Protein AF-A0A3N5S9J6-F1 (afdb_monomer)

Secondary structure (DSSP, 8-state):
-EEEEEEEETTEEEEEEEEEETTEEEEE-TTT--EEE--TTT---GGGGG-TTTSHHHHHHHSEEEEEEEEEEE--TTSTT--EEEEEEEE-HHHHHHHTTTSS-SSPEEEEEEE-TTT--EEEEEEEEPPPBTBSS-EEEEEE--STT-----PPPPP--

Solvent-accessible surface area (backbone atoms only — not comparable to full-atom values): 9684 Å² total; per-residue (Å²): 86,78,49,78,47,77,47,80,52,97,96,43,77,48,67,35,44,37,41,42,52,98,90,44,48,34,29,29,39,84,86,79,61,48,58,40,77,49,55,83,92,79,51,84,64,73,65,51,53,68,26,77,81,78,7,56,64,26,46,65,74,71,45,61,42,79,76,40,77,50,94,55,76,43,70,50,88,93,48,72,93,43,69,18,42,34,34,42,32,35,30,65,9,58,65,50,12,63,74,49,76,59,78,36,61,60,53,71,25,46,33,40,38,31,26,34,83,84,80,64,50,66,38,35,42,36,41,34,36,70,52,55,100,88,53,94,59,62,50,73,49,79,48,77,53,77,74,82,94,67,86,80,90,80,76,84,81,82,67,87,130

Mean predicted aligned error: 5.69 Å

Sequence (161 aa):
VYTRVRVIMPGLVTEVQIISVEGTQWETNLLTGEWQASDPRYSFNPSLLFSSETGIPAILAHELTDPILLDDIEEIPEVPGKKLYALETVMQGDSAYQMTFGMIDNEPLRVKLWVDPITFDLFRVLLVDPANPGDEEDTAWQIDFWNFGSEFEIEPPILNN

Radius of gyration: 17.88 Å; Cα contacts (8 Å, |Δi|>4): 280; chains: 1; bounding box: 47×32×48 Å

Structure (mmCIF, N/CA/C/O backbone):
data_AF-A0A3N5S9J6-F1
#
_entry.id   AF-A0A3N5S9J6-F1
#
loop_
_atom_site.group_PDB
_atom_site.id
_atom_site.type_symbol
_atom_site.label_atom_id
_atom_site.label_alt_id
_atom_site.label_comp_id
_atom_site.label_asym_id
_atom_site.label_entity_id
_atom_site.label_seq_id
_atom_site.pdbx_PDB_ins_code
_atom_site.Cartn_x
_atom_site.Cartn_y
_atom_site.Cartn_z
_atom_site.occupancy
_atom_site.B_iso_or_equiv
_atom_site.auth_seq_id
_atom_site.auth_comp_id
_atom_site.auth_asym_id
_atom_site.auth_atom_id
_atom_site.pdbx_PDB_model_num
ATOM 1 N N . VAL A 1 1 ? -14.397 4.332 5.633 1.00 83.31 1 VAL A N 1
ATOM 2 C CA . VAL A 1 1 ? -13.356 3.283 5.500 1.00 83.31 1 VAL A CA 1
ATOM 3 C C . VAL A 1 1 ? -13.448 2.339 6.685 1.00 83.31 1 VAL A C 1
ATOM 5 O O . VAL A 1 1 ? -13.651 2.812 7.795 1.00 83.31 1 VAL A O 1
ATOM 8 N N . TYR A 1 2 ? -13.337 1.033 6.447 1.00 88.94 2 TYR A N 1
ATOM 9 C CA . TYR A 1 2 ? -13.189 0.015 7.487 1.00 88.94 2 TYR A CA 1
ATOM 10 C C . TYR A 1 2 ? -11.832 -0.650 7.295 1.00 88.94 2 TYR A C 1
ATOM 12 O O . TYR A 1 2 ? -11.467 -1.000 6.171 1.00 88.94 2 TY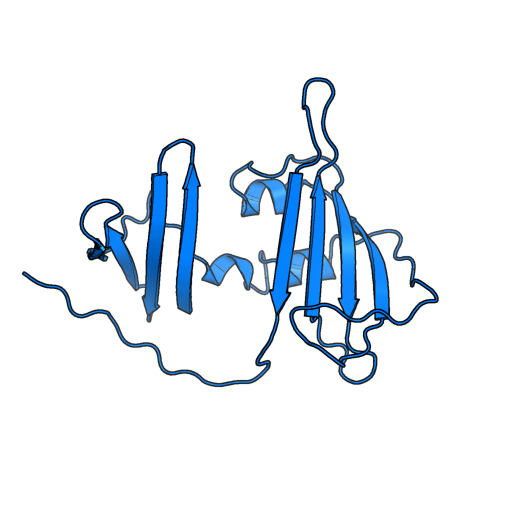R A O 1
ATOM 20 N N . THR A 1 3 ? -11.069 -0.806 8.367 1.00 89.06 3 THR A N 1
ATOM 21 C CA . THR A 1 3 ? -9.716 -1.356 8.303 1.00 89.06 3 THR A CA 1
ATOM 22 C C . THR A 1 3 ? -9.476 -2.272 9.484 1.00 89.06 3 THR A C 1
ATOM 24 O O . THR A 1 3 ? -9.890 -1.979 10.601 1.00 89.06 3 THR A O 1
ATOM 27 N N . ARG A 1 4 ? -8.790 -3.386 9.230 1.00 90.50 4 ARG A N 1
ATOM 28 C CA . ARG A 1 4 ? -8.256 -4.268 10.265 1.00 90.50 4 ARG A CA 1
ATOM 29 C C . ARG A 1 4 ? -6.746 -4.280 10.157 1.00 90.50 4 ARG A C 1
ATOM 31 O O . ARG A 1 4 ? -6.208 -4.580 9.096 1.00 90.50 4 ARG A O 1
ATOM 38 N N . VAL A 1 5 ? -6.085 -3.942 11.251 1.00 88.25 5 VAL A N 1
ATOM 39 C CA . VAL A 1 5 ? -4.633 -3.895 11.365 1.00 88.25 5 VAL A CA 1
ATOM 40 C C . VAL A 1 5 ? -4.218 -4.997 12.321 1.00 88.25 5 VAL A C 1
ATOM 42 O O . VAL A 1 5 ? -4.506 -4.938 13.515 1.00 88.25 5 VAL A O 1
ATOM 45 N N . ARG A 1 6 ? -3.534 -6.014 11.802 1.00 89.88 6 ARG A N 1
ATOM 46 C CA . ARG A 1 6 ? -2.895 -7.022 12.643 1.00 89.88 6 ARG A CA 1
ATOM 47 C C . ARG A 1 6 ? -1.532 -6.503 13.074 1.00 89.88 6 ARG A C 1
ATOM 49 O O . ARG A 1 6 ? -0.689 -6.214 12.233 1.00 89.88 6 ARG A O 1
ATOM 56 N N . VAL A 1 7 ? -1.316 -6.425 14.378 1.00 84.31 7 VAL A N 1
ATOM 57 C CA . VAL A 1 7 ? -0.072 -5.945 14.974 1.00 84.31 7 VAL A CA 1
ATOM 58 C C . VAL A 1 7 ? 0.678 -7.134 15.557 1.00 84.31 7 VAL A C 1
ATOM 60 O O . VAL A 1 7 ? 0.126 -7.902 16.349 1.00 84.31 7 VAL A O 1
ATOM 63 N N . ILE A 1 8 ? 1.933 -7.296 15.144 1.00 86.94 8 ILE A N 1
ATOM 64 C CA . ILE A 1 8 ? 2.814 -8.375 15.588 1.00 86.94 8 ILE A CA 1
ATOM 65 C C . ILE A 1 8 ? 4.066 -7.737 16.180 1.00 86.94 8 ILE A C 1
ATOM 67 O O . ILE A 1 8 ? 4.792 -7.024 15.497 1.00 86.94 8 ILE A O 1
ATOM 71 N N . MET A 1 9 ? 4.304 -7.999 17.458 1.00 82.25 9 MET A N 1
ATOM 72 C CA . MET A 1 9 ? 5.499 -7.588 18.192 1.00 82.25 9 MET A CA 1
ATOM 73 C C . MET A 1 9 ? 6.010 -8.779 19.013 1.00 82.25 9 MET A C 1
ATOM 75 O O . MET A 1 9 ? 5.257 -9.735 19.240 1.00 82.25 9 MET A O 1
ATOM 79 N N . PRO A 1 10 ? 7.258 -8.754 19.512 1.00 87.44 10 PRO A N 1
ATOM 80 C CA . PRO A 1 10 ? 7.739 -9.784 20.426 1.00 87.44 10 PRO A CA 1
ATOM 81 C C . PRO A 1 10 ? 6.782 -9.983 21.615 1.00 87.44 10 PRO A C 1
ATOM 83 O O . PRO A 1 10 ? 6.609 -9.098 22.450 1.00 87.44 10 PRO A O 1
ATOM 86 N N . GLY A 1 11 ? 6.139 -11.153 21.682 1.00 87.75 11 GLY A N 1
ATOM 87 C CA . GLY A 1 11 ? 5.199 -11.515 22.750 1.00 87.75 11 GLY A CA 1
ATOM 88 C C . GLY A 1 11 ? 3.763 -10.993 22.601 1.00 87.75 11 GLY A C 1
ATOM 89 O O . GLY A 1 11 ? 2.951 -11.267 23.483 1.00 87.75 11 GLY A O 1
ATOM 90 N N . LEU A 1 12 ? 3.417 -10.296 21.511 1.00 84.31 12 LEU A N 1
ATOM 91 C CA . LEU A 1 12 ? 2.068 -9.775 21.272 1.00 84.31 12 LEU A CA 1
ATOM 92 C C . LEU A 1 12 ? 1.638 -9.983 19.817 1.00 84.31 12 LEU A C 1
ATOM 94 O O . LEU A 1 12 ? 2.288 -9.519 18.884 1.00 84.31 12 LEU A O 1
ATOM 98 N N . VAL A 1 13 ? 0.491 -10.633 19.635 1.00 89.69 13 VAL A N 1
ATOM 99 C CA . VAL A 1 13 ? -0.240 -10.664 18.366 1.00 89.69 13 VAL A CA 1
ATOM 100 C C . VAL A 1 13 ? -1.649 -10.189 18.666 1.00 89.69 13 VAL A C 1
ATOM 102 O O . VAL A 1 13 ? -2.378 -10.862 19.391 1.00 89.69 13 VAL A O 1
ATOM 105 N N . THR A 1 14 ? -2.018 -9.028 18.141 1.00 88.75 14 THR A N 1
ATOM 106 C CA . THR A 1 14 ? -3.340 -8.430 18.361 1.00 88.75 14 THR A CA 1
ATOM 107 C C . THR A 1 14 ? -3.888 -7.841 17.063 1.00 88.75 14 THR A C 1
ATOM 109 O O . THR A 1 14 ? -3.172 -7.734 16.066 1.00 88.75 14 THR A O 1
ATOM 112 N N . GLU A 1 15 ? -5.169 -7.500 17.055 1.00 90.94 15 GLU A N 1
ATOM 113 C CA . GLU A 1 15 ? -5.846 -6.858 15.932 1.00 90.94 15 GLU A CA 1
ATOM 114 C C . GLU A 1 15 ? -6.503 -5.567 16.418 1.00 90.94 15 GLU A C 1
ATOM 116 O O . GLU A 1 15 ? -7.176 -5.555 17.447 1.00 90.94 15 GLU A O 1
ATOM 121 N N . VAL A 1 16 ? -6.314 -4.491 15.658 1.00 90.19 16 VAL A N 1
ATOM 122 C CA . VAL A 1 16 ? -7.045 -3.235 15.818 1.00 90.19 16 VAL A CA 1
ATOM 123 C C . VAL A 1 16 ? -7.986 -3.087 14.640 1.00 90.19 16 VAL A C 1
ATOM 125 O O . VAL A 1 16 ? -7.565 -3.163 13.486 1.00 90.19 16 VAL A O 1
ATOM 128 N N . GLN A 1 17 ? -9.260 -2.856 14.920 1.00 92.44 17 GLN A N 1
ATOM 129 C CA . GLN A 1 17 ? -10.237 -2.491 13.905 1.00 92.44 17 GLN A CA 1
ATOM 130 C C . GLN A 1 17 ? -10.455 -0.985 13.947 1.00 92.44 17 GLN A C 1
ATOM 132 O O . GLN A 1 17 ? -10.458 -0.391 15.021 1.00 92.44 17 GLN A O 1
ATOM 137 N N . ILE A 1 18 ? -10.633 -0.379 12.779 1.00 91.25 18 ILE A N 1
ATOM 138 C CA . ILE A 1 18 ? -10.801 1.060 12.599 1.00 91.25 18 ILE A CA 1
ATOM 139 C C . ILE A 1 18 ? -12.005 1.281 11.684 1.00 91.25 18 ILE A C 1
ATOM 141 O O . ILE A 1 18 ? -12.090 0.680 10.611 1.00 91.25 18 ILE A O 1
ATOM 145 N N . ILE A 1 19 ? -12.921 2.158 12.092 1.00 91.19 19 ILE A N 1
ATOM 146 C CA . ILE A 1 19 ? -14.051 2.635 11.285 1.00 91.19 19 ILE A CA 1
ATOM 147 C C . ILE A 1 19 ? -13.931 4.147 11.147 1.00 91.19 19 ILE A C 1
ATOM 149 O O . ILE A 1 19 ? -13.806 4.852 12.142 1.00 91.19 19 ILE A O 1
ATOM 153 N N . SER A 1 20 ? -14.022 4.652 9.919 1.00 88.06 20 SER A N 1
ATOM 154 C CA . SER A 1 20 ? -14.114 6.083 9.621 1.00 88.06 20 SER A CA 1
ATOM 155 C C . SER A 1 20 ? -15.361 6.366 8.786 1.00 88.06 20 SER A C 1
ATOM 157 O O . SER A 1 20 ? -15.455 5.880 7.653 1.00 88.06 20 SER A O 1
ATOM 159 N N . VAL A 1 21 ? -16.288 7.161 9.327 1.00 87.06 21 VAL A N 1
ATOM 160 C CA . VAL A 1 21 ? -17.553 7.573 8.691 1.00 87.06 21 VAL A CA 1
ATOM 161 C C . VAL A 1 21 ? -17.727 9.078 8.896 1.00 87.06 21 VAL A C 1
ATOM 163 O O . VAL A 1 21 ? -17.615 9.561 10.018 1.00 87.06 21 VAL A O 1
ATOM 166 N N . GLU A 1 22 ? -17.952 9.826 7.810 1.00 84.25 22 GLU A N 1
ATOM 167 C CA . GLU A 1 22 ? -18.218 11.281 7.835 1.00 84.25 22 GLU A CA 1
ATOM 168 C C . GLU A 1 22 ? -17.216 12.110 8.671 1.00 84.25 22 GLU A C 1
ATOM 170 O O . GLU A 1 22 ? -17.577 13.052 9.371 1.00 84.25 22 GLU A O 1
ATOM 175 N N . GLY A 1 23 ? -15.928 11.752 8.625 1.00 79.50 23 GLY A N 1
ATOM 176 C CA . GLY A 1 23 ? -14.870 12.450 9.370 1.00 79.50 23 GLY A CA 1
ATOM 177 C C . GLY A 1 23 ? -14.784 12.095 10.858 1.00 79.50 23 GLY A C 1
ATOM 178 O O . GLY A 1 23 ? -13.884 12.579 11.540 1.00 79.50 23 GLY A O 1
ATOM 179 N N . THR A 1 24 ? -15.660 11.219 11.354 1.00 86.75 24 THR A N 1
ATOM 180 C CA . THR A 1 24 ? -15.545 10.618 12.686 1.00 86.75 24 THR A CA 1
ATOM 181 C C . THR A 1 24 ? -14.839 9.274 12.577 1.00 86.75 24 THR A C 1
ATOM 183 O O . THR A 1 24 ? -15.087 8.509 11.641 1.00 86.75 24 THR A O 1
ATOM 186 N N . GLN A 1 25 ? -13.948 8.992 13.526 1.00 90.00 25 GLN A N 1
ATOM 187 C CA . GLN A 1 25 ? -13.195 7.748 13.572 1.00 90.00 25 GLN A CA 1
ATOM 188 C C . GLN A 1 25 ? -13.364 7.049 14.920 1.00 90.00 25 GLN A C 1
ATOM 190 O O . GLN A 1 25 ? -13.354 7.681 15.979 1.00 90.00 25 GLN A O 1
ATOM 195 N N . TRP A 1 26 ? -13.500 5.731 14.849 1.00 93.00 26 TRP A N 1
ATOM 196 C CA . TRP A 1 26 ? -13.504 4.824 15.982 1.00 93.00 26 TRP A CA 1
ATOM 197 C C . TRP A 1 26 ? -12.463 3.742 15.763 1.00 93.00 26 TRP A C 1
ATOM 199 O O . TRP A 1 26 ? -12.211 3.324 14.630 1.00 93.00 26 TRP A O 1
ATOM 209 N N . GLU A 1 27 ? -11.926 3.239 16.861 1.00 92.94 27 GLU A N 1
ATOM 210 C CA . GLU A 1 27 ? -10.982 2.133 16.874 1.00 92.94 27 GLU A CA 1
ATOM 211 C C . GLU A 1 27 ? -11.286 1.186 18.029 1.00 92.94 27 GLU A C 1
ATOM 213 O O . GLU A 1 27 ? -11.896 1.578 19.025 1.00 92.94 27 GLU A O 1
ATOM 218 N N . THR A 1 28 ? -10.871 -0.069 17.914 1.00 92.12 28 THR A N 1
ATOM 219 C CA . THR A 1 28 ? -10.913 -0.999 19.044 1.00 92.12 28 THR A CA 1
ATOM 220 C C . THR A 1 28 ? -9.717 -0.768 19.958 1.00 92.12 28 THR A C 1
ATOM 222 O O . THR A 1 28 ? -8.575 -0.726 19.496 1.00 92.12 28 THR A O 1
ATOM 225 N N . ASN A 1 29 ? -9.957 -0.691 21.262 1.00 88.50 29 ASN A N 1
ATOM 226 C CA . ASN A 1 29 ? -8.905 -0.640 22.264 1.00 88.50 29 ASN A CA 1
ATOM 227 C C . ASN A 1 29 ? -7.979 -1.864 22.136 1.00 88.50 29 ASN A C 1
ATOM 229 O O . ASN A 1 29 ? -8.446 -3.001 22.141 1.00 88.50 29 ASN A O 1
ATOM 233 N N . LEU A 1 30 ? -6.664 -1.641 22.073 1.00 84.19 30 LEU A N 1
ATOM 234 C CA . LEU A 1 30 ? -5.661 -2.702 21.899 1.00 84.19 30 LEU A CA 1
ATOM 235 C C . LEU A 1 30 ? -5.703 -3.801 22.974 1.00 84.19 30 LEU A C 1
ATOM 237 O O . LEU A 1 30 ? -5.295 -4.930 22.699 1.00 84.19 30 LEU A O 1
ATOM 241 N N . LEU A 1 31 ? -6.139 -3.467 24.195 1.00 85.50 31 LEU A N 1
ATOM 242 C CA . LEU A 1 31 ? -6.167 -4.382 25.337 1.00 85.50 31 LEU A CA 1
ATOM 243 C C . LEU A 1 31 ? -7.536 -5.037 25.531 1.00 85.50 31 LEU A C 1
ATOM 245 O O . LEU A 1 31 ? -7.591 -6.225 25.840 1.00 85.50 31 LEU A O 1
ATOM 249 N N . THR A 1 32 ? -8.630 -4.279 25.391 1.00 88.62 32 THR A N 1
ATOM 250 C CA . THR A 1 32 ? -9.988 -4.790 25.665 1.00 88.62 32 THR A CA 1
ATOM 251 C C . THR A 1 32 ? -10.730 -5.252 24.412 1.00 88.62 32 THR A C 1
ATOM 253 O O . THR A 1 32 ? -11.668 -6.038 24.520 1.00 88.62 32 THR A O 1
ATOM 256 N N . GLY A 1 33 ? -10.326 -4.788 23.226 1.00 89.44 33 GLY A N 1
ATOM 257 C CA . GLY A 1 33 ? -11.033 -5.015 21.962 1.00 89.44 33 GLY A CA 1
ATOM 258 C C . GLY A 1 33 ? -12.334 -4.217 21.819 1.00 89.44 33 GLY A C 1
ATOM 259 O O . GLY A 1 33 ? -13.018 -4.345 20.806 1.00 89.44 33 GLY A O 1
ATOM 260 N N . GLU A 1 34 ? -12.692 -3.397 22.808 1.00 92.88 34 GLU A N 1
ATOM 261 C CA . GLU A 1 34 ? -13.919 -2.601 22.791 1.00 92.88 34 GLU A CA 1
ATOM 262 C C . GLU A 1 34 ? -13.766 -1.373 21.894 1.00 92.88 34 GLU A C 1
ATOM 264 O O . GLU A 1 34 ? -12.708 -0.743 21.859 1.00 92.88 34 GLU A O 1
ATOM 269 N N . TRP A 1 35 ? -14.833 -1.021 21.176 1.00 94.31 35 TRP A N 1
ATOM 270 C CA . TRP A 1 35 ? -14.867 0.188 20.363 1.00 94.31 35 TRP A CA 1
ATOM 271 C C . TRP A 1 35 ? -14.822 1.441 21.232 1.00 94.31 35 TRP A C 1
ATOM 273 O O . TRP A 1 35 ? -15.579 1.586 22.189 1.00 94.31 35 TRP A O 1
ATOM 283 N N . GLN A 1 36 ? -13.977 2.380 20.833 1.00 92.19 36 GLN A N 1
ATOM 284 C CA . GLN A 1 36 ? -13.851 3.705 21.420 1.00 92.19 36 GLN A CA 1
ATOM 285 C C . GLN A 1 36 ? -13.731 4.745 20.302 1.00 92.19 36 GLN A C 1
ATOM 287 O O . GLN A 1 36 ? -13.392 4.420 19.164 1.00 92.19 36 GLN A O 1
ATOM 292 N N . ALA A 1 37 ? -14.014 6.010 20.614 1.00 91.44 37 ALA A N 1
ATOM 293 C CA . ALA A 1 37 ? -13.659 7.099 19.709 1.00 91.44 37 ALA A CA 1
ATOM 294 C C . ALA A 1 37 ? -12.129 7.178 19.587 1.00 91.44 37 ALA A C 1
ATOM 296 O O . ALA A 1 37 ? -11.429 7.120 20.601 1.00 91.44 37 ALA A O 1
ATOM 297 N N . SER A 1 38 ? -11.620 7.308 18.362 1.00 88.44 38 SER A N 1
ATOM 298 C CA . SER A 1 38 ? -10.183 7.459 18.125 1.00 88.44 38 SER A CA 1
ATOM 299 C C . SER A 1 38 ? -9.691 8.819 18.626 1.00 88.44 38 SER A C 1
ATOM 301 O O . SER A 1 38 ? -10.368 9.835 18.458 1.00 88.44 38 SER A O 1
ATOM 303 N N . ASP A 1 39 ? -8.496 8.852 19.221 1.00 83.75 39 ASP A N 1
ATOM 304 C CA . ASP A 1 39 ? -7.803 10.106 19.540 1.00 83.75 39 ASP A CA 1
ATOM 305 C C . ASP A 1 39 ? -7.056 10.594 18.287 1.00 83.75 39 ASP A C 1
ATOM 307 O O . ASP A 1 39 ? -6.092 9.940 17.877 1.00 83.75 39 ASP A O 1
ATOM 311 N N . PRO A 1 40 ? -7.421 11.750 17.697 1.00 75.38 40 PRO A N 1
ATOM 312 C CA . PRO A 1 40 ? -6.821 12.231 16.450 1.00 75.38 40 PRO A CA 1
ATOM 313 C C . PRO A 1 40 ? -5.298 12.411 16.499 1.00 75.38 40 PRO A C 1
ATOM 315 O O . PRO A 1 40 ? -4.656 12.503 15.458 1.00 75.38 40 PRO A O 1
ATOM 318 N N . ARG A 1 41 ? -4.704 12.503 17.696 1.00 72.06 41 ARG A N 1
ATOM 319 C CA . ARG A 1 41 ? -3.250 12.655 17.876 1.00 72.06 41 ARG A CA 1
ATOM 320 C C . ARG A 1 41 ? -2.475 11.365 17.630 1.00 72.06 41 ARG A C 1
ATOM 322 O O . ARG A 1 41 ? -1.283 11.433 17.349 1.00 72.06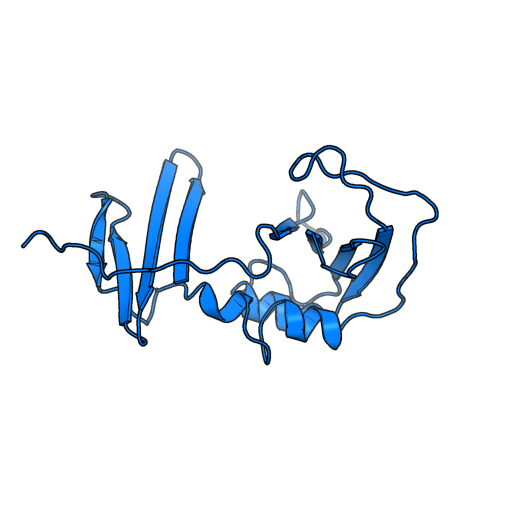 41 ARG A O 1
ATOM 329 N N . TYR A 1 42 ? -3.131 10.220 17.793 1.00 71.81 42 TYR A N 1
ATOM 330 C CA . TYR A 1 42 ? -2.508 8.896 17.727 1.00 71.81 42 TY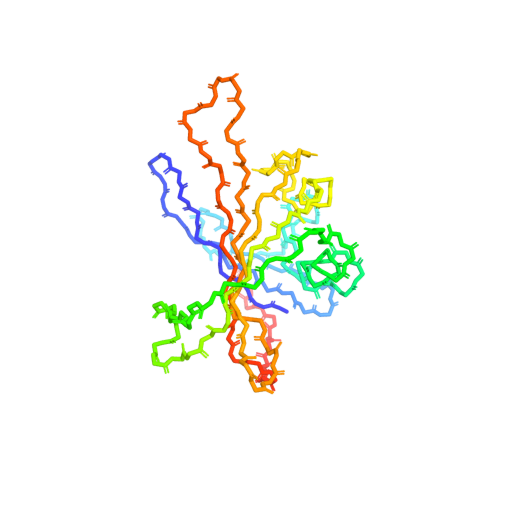R A CA 1
ATOM 331 C C . TYR A 1 42 ? -3.198 7.971 16.721 1.00 71.81 42 TYR A C 1
ATOM 333 O O . TYR A 1 42 ? -2.718 6.868 16.473 1.00 71.81 42 TYR A O 1
ATOM 341 N N . SER A 1 43 ? -4.315 8.408 16.140 1.00 73.50 43 SER A N 1
ATOM 342 C CA . SER A 1 43 ? -5.097 7.601 15.222 1.00 73.50 43 SER A CA 1
ATOM 343 C C . SER A 1 43 ? -4.446 7.510 13.847 1.00 73.50 43 SER A C 1
ATOM 345 O O . SER A 1 43 ? -4.121 8.522 13.221 1.00 73.50 43 SER A O 1
ATOM 347 N N . PHE A 1 44 ? -4.356 6.296 13.324 1.00 76.19 44 PHE A N 1
ATOM 348 C CA . PHE A 1 44 ? -4.032 6.062 11.926 1.00 76.19 44 PHE A CA 1
ATOM 349 C C . PHE A 1 44 ? -5.293 6.240 11.070 1.00 76.19 44 PHE A C 1
ATOM 351 O O . PHE A 1 44 ? -6.284 5.541 11.282 1.00 76.19 44 PHE A O 1
ATOM 358 N N . ASN A 1 45 ? -5.280 7.160 10.098 1.00 76.12 45 ASN A N 1
ATOM 359 C CA . ASN A 1 45 ? -6.373 7.308 9.132 1.00 76.12 45 ASN A CA 1
ATOM 360 C C . ASN A 1 45 ? -6.032 6.574 7.819 1.00 76.12 45 ASN A C 1
ATOM 362 O O . ASN A 1 45 ? -5.376 7.157 6.952 1.00 76.12 45 ASN A O 1
ATOM 366 N N . PRO A 1 46 ? -6.517 5.334 7.621 1.00 78.25 46 PRO A N 1
ATOM 367 C CA . PRO A 1 46 ? -6.214 4.531 6.433 1.00 78.25 46 PRO A CA 1
ATOM 368 C C . PRO A 1 46 ? -6.719 5.169 5.134 1.00 78.25 46 PRO A C 1
ATOM 370 O O . PRO A 1 46 ? -6.198 4.878 4.063 1.00 78.25 46 PRO A O 1
ATOM 373 N N . SER A 1 47 ? -7.701 6.072 5.212 1.00 79.38 47 SER A N 1
ATOM 374 C CA . SER A 1 47 ? -8.230 6.790 4.047 1.00 79.38 47 SER A CA 1
ATOM 375 C C . SER A 1 47 ? -7.161 7.645 3.358 1.00 79.38 47 SER A C 1
ATOM 377 O O . SER A 1 47 ? -7.234 7.852 2.151 1.00 79.38 47 SER A O 1
ATOM 379 N N . LEU A 1 48 ? -6.157 8.121 4.108 1.00 80.06 48 LEU A N 1
ATOM 380 C CA . LEU A 1 48 ? -5.065 8.932 3.564 1.00 80.06 48 LEU A CA 1
ATOM 381 C C . LEU A 1 48 ? -4.180 8.142 2.593 1.00 80.06 48 LEU A C 1
ATOM 383 O O . LEU A 1 48 ? -3.706 8.720 1.621 1.00 80.06 48 LEU A O 1
ATOM 387 N N . LEU A 1 49 ? -4.035 6.824 2.782 1.00 80.94 49 LEU A N 1
ATOM 388 C CA . LEU A 1 49 ? -3.281 5.964 1.860 1.00 80.94 49 LEU A CA 1
ATOM 389 C C . LEU A 1 49 ? -3.878 5.948 0.446 1.00 80.94 49 LEU A C 1
ATOM 391 O O . LEU A 1 49 ? -3.160 5.725 -0.524 1.00 80.94 49 LEU A O 1
ATOM 395 N N . PHE A 1 50 ? -5.181 6.203 0.324 1.00 81.50 50 PHE A N 1
ATOM 396 C CA . PHE A 1 50 ? -5.911 6.204 -0.945 1.00 81.50 50 PHE A CA 1
ATOM 397 C C . PHE A 1 50 ? -6.246 7.620 -1.436 1.00 81.50 50 PHE A C 1
ATOM 399 O O . PHE A 1 50 ? -6.996 7.775 -2.399 1.00 81.50 50 PHE A O 1
ATOM 406 N N . SER A 1 51 ? -5.709 8.657 -0.784 1.00 83.44 51 SER A N 1
ATOM 407 C CA . SER A 1 51 ? -5.847 10.047 -1.225 1.00 83.44 51 SER A CA 1
ATOM 408 C C . SER A 1 51 ? -5.287 10.218 -2.639 1.00 83.44 51 SER A C 1
ATOM 410 O O . SER A 1 51 ? -4.174 9.783 -2.932 1.00 83.44 51 SER A O 1
ATOM 412 N N . SER A 1 52 ? -6.036 10.896 -3.512 1.00 84.38 52 SER A N 1
ATOM 413 C CA . SER A 1 52 ? -5.578 11.224 -4.868 1.00 84.38 52 SER A CA 1
ATOM 414 C C . SER A 1 52 ? -4.509 12.315 -4.904 1.00 84.38 52 SER A C 1
ATOM 416 O O . SER A 1 52 ? -3.904 12.523 -5.947 1.00 84.38 52 SER A O 1
ATOM 418 N N . GLU A 1 53 ? -4.308 13.039 -3.800 1.00 83.94 53 GLU A N 1
ATOM 419 C CA . GLU A 1 53 ? -3.340 14.141 -3.716 1.00 83.94 53 GLU A CA 1
ATOM 420 C 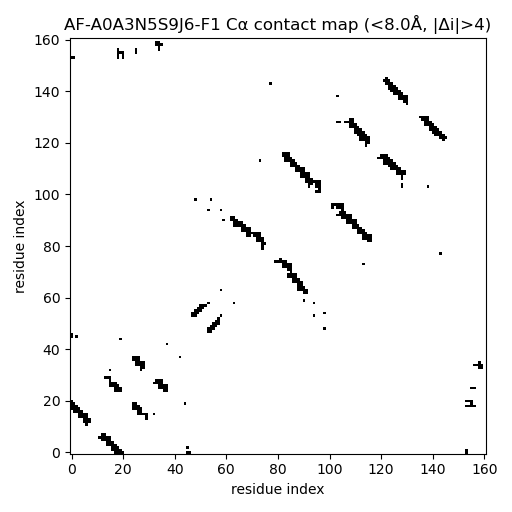C . GLU A 1 53 ? -2.038 13.722 -3.030 1.00 83.94 53 GLU A C 1
ATOM 422 O O . GLU A 1 53 ? -0.967 14.184 -3.407 1.00 83.94 53 GLU A O 1
ATOM 427 N N . THR A 1 54 ? -2.129 12.859 -2.016 1.00 81.31 54 THR A N 1
ATOM 428 C CA . THR A 1 54 ? -1.009 12.546 -1.109 1.00 81.31 54 THR A CA 1
ATOM 429 C C . THR A 1 54 ? -0.874 11.061 -0.779 1.00 81.31 54 THR A C 1
ATOM 431 O O . THR A 1 54 ? 0.023 10.681 -0.032 1.00 81.31 54 THR A O 1
ATOM 434 N N . GLY A 1 55 ? -1.777 10.219 -1.285 1.00 83.69 55 GLY A N 1
ATOM 435 C CA . GLY A 1 55 ? -1.759 8.780 -1.045 1.00 83.69 55 GLY A CA 1
ATOM 436 C C . GLY A 1 55 ? -0.901 8.025 -2.057 1.00 83.69 55 GLY A C 1
ATOM 437 O O . GLY A 1 55 ? -0.308 8.607 -2.967 1.00 83.69 55 GLY A O 1
ATOM 438 N N . ILE A 1 56 ? -0.915 6.697 -1.946 1.00 82.62 56 ILE A N 1
ATOM 439 C CA . ILE A 1 56 ? -0.199 5.772 -2.834 1.00 82.62 56 ILE A CA 1
ATOM 440 C C . ILE A 1 56 ? -0.477 6.071 -4.320 1.00 82.62 56 ILE A C 1
ATOM 442 O O . ILE A 1 56 ? 0.487 6.144 -5.078 1.00 82.62 56 ILE A O 1
ATOM 446 N N . PRO A 1 57 ? -1.729 6.309 -4.777 1.00 82.25 57 PRO A N 1
ATOM 447 C CA . PRO A 1 57 ? -1.973 6.604 -6.189 1.00 82.25 57 PRO A CA 1
ATOM 448 C C . PRO A 1 57 ? -1.258 7.868 -6.683 1.00 82.25 57 PRO A C 1
ATOM 450 O O . PRO A 1 57 ? -0.741 7.874 -7.796 1.00 82.25 57 PRO A O 1
ATOM 453 N N . ALA A 1 58 ? -1.215 8.923 -5.863 1.00 84.81 58 ALA A N 1
ATOM 454 C CA . ALA A 1 58 ? -0.574 10.188 -6.219 1.00 84.81 58 ALA A CA 1
ATOM 455 C C . ALA A 1 58 ? 0.944 10.015 -6.342 1.00 84.81 58 ALA A C 1
ATOM 457 O O . ALA A 1 58 ? 1.547 10.434 -7.328 1.00 84.81 58 ALA A O 1
ATOM 458 N N . ILE A 1 59 ? 1.532 9.321 -5.367 1.00 83.69 59 ILE A N 1
ATOM 459 C CA . ILE A 1 59 ? 2.958 9.004 -5.326 1.00 83.69 59 ILE A CA 1
ATOM 460 C C . ILE A 1 59 ? 3.348 8.186 -6.568 1.00 83.69 59 ILE A C 1
ATOM 462 O O . ILE A 1 59 ? 4.242 8.571 -7.321 1.00 83.69 59 ILE A O 1
ATOM 466 N N . LEU A 1 60 ? 2.619 7.102 -6.855 1.00 82.12 60 LEU A N 1
ATOM 467 C CA . LEU A 1 60 ? 2.886 6.258 -8.023 1.00 82.12 60 LEU A CA 1
ATOM 468 C C . LEU A 1 60 ? 2.676 6.991 -9.359 1.00 82.12 60 LEU A C 1
ATOM 470 O O . LEU A 1 60 ? 3.302 6.651 -10.355 1.00 82.12 60 LEU A O 1
ATOM 474 N N . ALA A 1 61 ? 1.800 7.992 -9.425 1.00 82.56 61 ALA A N 1
ATOM 475 C CA . ALA A 1 61 ? 1.567 8.735 -10.662 1.00 82.56 61 ALA A CA 1
ATOM 476 C C . ALA A 1 61 ? 2.646 9.793 -10.952 1.00 82.56 61 ALA A C 1
ATOM 478 O O . ALA A 1 61 ? 2.812 10.194 -12.108 1.00 82.56 61 ALA A O 1
ATOM 479 N N . HIS A 1 62 ? 3.343 10.282 -9.924 1.00 85.25 62 HIS A N 1
ATOM 480 C CA . HIS A 1 62 ? 4.165 11.490 -10.031 1.00 85.25 62 HIS A CA 1
ATOM 481 C C . HIS A 1 62 ? 5.640 11.296 -9.684 1.00 85.25 62 HIS A C 1
ATOM 483 O O . HIS A 1 62 ? 6.460 12.100 -10.124 1.00 85.25 62 HIS A O 1
ATOM 489 N N . GLU A 1 63 ? 5.987 10.251 -8.935 1.00 88.62 63 GLU A N 1
ATOM 490 C CA . GLU A 1 63 ? 7.334 10.089 -8.371 1.00 88.62 63 GLU A CA 1
ATOM 491 C C . GLU A 1 63 ? 8.109 8.899 -8.943 1.00 88.62 63 GLU A C 1
ATOM 493 O O . GLU A 1 63 ? 9.274 8.705 -8.599 1.00 88.62 63 GLU A O 1
ATOM 498 N N . LEU A 1 64 ? 7.486 8.114 -9.827 1.00 91.19 64 LEU A N 1
ATOM 499 C CA . LEU A 1 64 ? 8.133 6.968 -10.456 1.00 91.19 64 LEU A CA 1
ATOM 500 C C . LEU A 1 64 ? 9.103 7.400 -11.558 1.00 91.19 64 LEU A C 1
ATOM 502 O O . LEU A 1 64 ? 8.753 8.173 -12.454 1.00 91.19 64 LEU A O 1
ATOM 506 N N . THR A 1 65 ? 10.311 6.845 -11.524 1.00 93.44 65 THR A N 1
ATOM 507 C CA . THR A 1 65 ? 11.368 7.086 -12.510 1.00 93.44 65 THR A CA 1
ATOM 508 C C . THR A 1 65 ? 11.941 5.781 -13.049 1.00 93.44 65 THR A C 1
ATOM 510 O O . THR A 1 65 ? 12.007 4.778 -12.340 1.00 93.44 65 THR A O 1
ATOM 513 N N . ASP A 1 66 ? 12.409 5.829 -14.298 1.00 93.44 66 ASP A N 1
ATOM 514 C CA . ASP A 1 66 ? 13.075 4.721 -14.994 1.00 93.44 66 ASP A CA 1
ATOM 515 C C . ASP A 1 66 ? 12.266 3.405 -15.033 1.00 93.44 66 ASP A C 1
ATOM 517 O O . ASP A 1 66 ? 12.786 2.355 -14.654 1.00 93.44 66 ASP A O 1
ATOM 521 N N . PRO A 1 67 ? 10.996 3.420 -15.494 1.00 94.12 67 PRO A N 1
ATOM 522 C CA . PRO A 1 67 ? 10.184 2.212 -15.529 1.00 94.12 67 PRO A CA 1
ATOM 523 C C . PRO A 1 67 ? 10.727 1.198 -16.544 1.00 94.12 67 P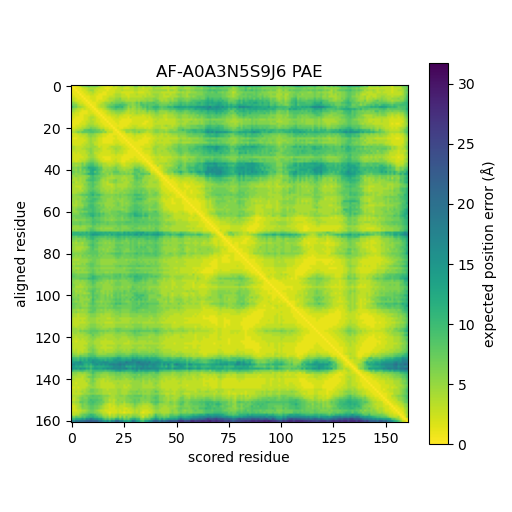RO A C 1
ATOM 525 O O . PRO A 1 67 ? 10.948 1.511 -17.718 1.00 94.12 67 PRO A O 1
ATOM 528 N N . ILE A 1 68 ? 10.867 -0.044 -16.096 1.00 96.81 68 ILE A N 1
ATOM 529 C CA . ILE A 1 68 ? 11.266 -1.211 -16.877 1.00 96.81 68 ILE A CA 1
ATOM 530 C C . ILE A 1 68 ? 10.096 -2.190 -16.861 1.00 96.81 68 ILE A C 1
ATOM 532 O O . ILE A 1 68 ? 9.744 -2.743 -15.820 1.00 96.81 68 ILE A O 1
ATOM 536 N N . LEU A 1 69 ? 9.485 -2.414 -18.023 1.00 96.50 69 LEU A N 1
ATOM 537 C CA . LEU A 1 69 ? 8.529 -3.504 -18.196 1.00 96.50 69 LEU A CA 1
ATOM 538 C C . LEU A 1 69 ? 9.303 -4.825 -18.244 1.00 96.50 69 LEU A C 1
ATOM 540 O O . LEU A 1 69 ? 10.224 -4.962 -19.049 1.00 96.50 69 LEU A O 1
ATOM 544 N N . LEU A 1 70 ? 8.929 -5.778 -17.396 1.00 96.31 70 LEU A N 1
ATOM 545 C CA . LEU A 1 70 ? 9.487 -7.123 -17.431 1.00 96.31 70 LEU A CA 1
ATOM 546 C C . LEU A 1 70 ? 8.819 -7.929 -18.555 1.00 96.31 70 LEU A C 1
ATOM 548 O O . LEU A 1 70 ? 7.624 -7.782 -18.811 1.00 96.31 70 LEU A O 1
ATOM 552 N N . ASP A 1 71 ? 9.593 -8.784 -19.225 1.00 88.69 71 ASP A N 1
ATOM 553 C CA . ASP A 1 71 ? 9.112 -9.576 -20.369 1.00 88.69 71 ASP A CA 1
ATOM 554 C C . ASP A 1 71 ? 8.137 -10.696 -19.959 1.00 88.69 71 ASP A C 1
ATOM 556 O O . ASP A 1 71 ? 7.371 -11.204 -20.784 1.00 88.69 71 ASP A O 1
ATOM 560 N N . ASP A 1 72 ? 8.158 -11.080 -18.682 1.00 89.62 72 ASP A N 1
ATOM 561 C CA . ASP A 1 72 ? 7.347 -12.163 -18.150 1.00 89.62 72 ASP A CA 1
ATOM 562 C C . ASP A 1 72 ? 5.964 -11.679 -17.698 1.00 89.62 72 ASP A C 1
ATOM 564 O O . ASP A 1 72 ? 5.793 -10.647 -17.047 1.00 89.62 72 ASP A O 1
ATOM 568 N N . ILE A 1 73 ? 4.957 -12.495 -18.007 1.00 91.75 73 ILE A N 1
ATOM 569 C CA . ILE A 1 73 ? 3.651 -12.409 -17.360 1.00 91.75 73 ILE A CA 1
ATOM 570 C C . ILE A 1 73 ? 3.751 -13.105 -16.008 1.00 91.75 73 ILE A C 1
ATOM 572 O O . ILE A 1 73 ? 4.049 -14.300 -15.946 1.00 91.75 73 ILE A O 1
ATOM 576 N N . GLU A 1 74 ? 3.430 -12.380 -14.945 1.00 95.81 74 GLU A N 1
ATOM 577 C CA . GLU A 1 74 ? 3.460 -12.900 -13.584 1.00 95.81 74 GLU A CA 1
ATOM 578 C C . GLU A 1 74 ? 2.045 -13.157 -13.052 1.00 95.81 74 GLU A C 1
ATOM 580 O O . GLU A 1 74 ? 1.073 -12.512 -13.449 1.00 95.81 74 GLU A O 1
ATOM 585 N N . GLU A 1 75 ? 1.931 -14.111 -12.130 1.00 94.56 75 GLU A N 1
ATOM 586 C CA . GLU A 1 75 ? 0.734 -14.319 -11.314 1.00 94.56 75 GLU A CA 1
ATOM 587 C C . GLU A 1 75 ? 1.103 -14.082 -9.847 1.00 94.56 75 GLU A C 1
ATOM 589 O O . GLU A 1 75 ? 2.179 -14.491 -9.404 1.00 94.56 75 GLU A O 1
ATOM 594 N N . ILE A 1 76 ? 0.207 -13.448 -9.086 1.00 94.94 76 ILE A N 1
ATOM 595 C CA . ILE A 1 76 ? 0.377 -13.261 -7.640 1.00 94.94 76 ILE A CA 1
ATOM 596 C C . ILE A 1 76 ? -0.551 -14.211 -6.862 1.00 94.94 76 ILE A C 1
ATOM 598 O O . ILE A 1 76 ? -1.692 -14.421 -7.287 1.00 94.94 76 ILE A O 1
ATOM 602 N N . PRO A 1 77 ? -0.106 -14.787 -5.726 1.00 93.69 77 PRO A N 1
ATOM 603 C CA . PRO A 1 77 ? -0.900 -15.749 -4.949 1.00 93.69 77 PRO A CA 1
ATOM 604 C C . PRO A 1 77 ? -2.283 -15.245 -4.513 1.00 93.69 77 PRO A C 1
ATOM 606 O O . PRO A 1 77 ? -3.227 -16.025 -4.407 1.00 93.69 77 PRO A O 1
ATOM 609 N N . GLU A 1 78 ? -2.399 -13.945 -4.266 1.00 92.50 78 GLU A N 1
ATOM 610 C CA . GLU A 1 78 ? -3.580 -13.265 -3.741 1.00 92.50 78 GLU A CA 1
ATOM 611 C C . GLU A 1 78 ? -4.697 -13.159 -4.784 1.00 92.50 78 GLU A C 1
ATOM 613 O O . GLU A 1 78 ? -5.867 -13.037 -4.420 1.00 92.50 78 GLU A O 1
ATOM 618 N N . VAL A 1 79 ? -4.360 -13.263 -6.077 1.00 90.25 79 VAL A N 1
ATOM 619 C CA . VAL A 1 79 ? -5.323 -13.263 -7.186 1.00 90.25 79 VAL A CA 1
ATOM 620 C C . VAL A 1 79 ? -4.988 -14.399 -8.163 1.00 90.25 79 VAL A C 1
ATOM 622 O O . VAL A 1 79 ? -4.483 -14.163 -9.264 1.00 90.25 79 VAL A O 1
ATOM 625 N N . PRO A 1 80 ? -5.247 -15.660 -7.771 1.00 91.81 80 PRO A N 1
ATOM 626 C CA . PRO A 1 80 ? -4.785 -16.830 -8.509 1.00 91.81 80 PRO A CA 1
ATOM 627 C C . PRO A 1 80 ? -5.394 -16.908 -9.913 1.00 91.81 80 PRO A C 1
ATOM 629 O O . PRO A 1 80 ? -6.588 -16.664 -10.106 1.00 91.81 80 PRO A O 1
ATOM 632 N N . GLY A 1 81 ? -4.576 -17.287 -10.900 1.00 92.75 81 GLY A N 1
ATOM 633 C CA . GLY A 1 81 ? -4.979 -17.393 -12.304 1.00 92.75 81 GLY A CA 1
ATOM 634 C C . GLY A 1 81 ? -5.060 -16.052 -13.037 1.00 92.75 81 GLY A C 1
ATOM 635 O O . GLY A 1 81 ? -5.425 -16.025 -14.217 1.00 92.75 81 GLY A O 1
ATOM 636 N N . LYS A 1 82 ? -4.735 -14.940 -12.364 1.00 94.19 82 LYS A N 1
ATOM 637 C CA . LYS A 1 82 ? -4.678 -13.623 -12.985 1.00 94.19 82 LYS A CA 1
ATOM 638 C C . LYS A 1 82 ? -3.276 -13.330 -13.507 1.00 94.19 82 LYS A C 1
ATOM 640 O O . LYS A 1 82 ? -2.316 -13.273 -12.750 1.00 94.19 82 LYS A O 1
ATOM 645 N N . LYS A 1 83 ? -3.204 -13.111 -14.817 1.00 96.31 83 LYS A N 1
ATOM 646 C CA . LYS A 1 83 ? -1.989 -12.792 -15.566 1.00 96.31 83 LYS A CA 1
ATOM 647 C C . LYS A 1 83 ? -1.749 -11.289 -15.574 1.00 96.31 83 LYS A C 1
ATOM 649 O O . LYS A 1 83 ? -2.583 -10.554 -16.101 1.00 96.31 83 LYS A O 1
ATOM 654 N N . LEU A 1 84 ? -0.631 -10.855 -15.009 1.00 97.75 84 LEU A N 1
ATOM 655 C CA . LEU A 1 84 ? -0.302 -9.451 -14.787 1.00 97.75 84 LEU A CA 1
ATOM 656 C C . LEU A 1 84 ? 1.006 -9.097 -15.500 1.00 97.75 84 LEU A C 1
ATOM 658 O O . LEU A 1 84 ? 1.936 -9.903 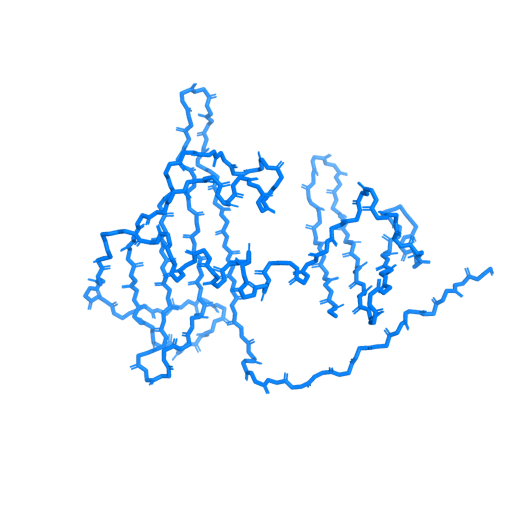-15.544 1.00 97.75 84 LEU A O 1
ATOM 662 N N . TYR A 1 85 ? 1.082 -7.882 -16.040 1.00 97.31 85 TYR A N 1
ATOM 663 C CA . TYR A 1 85 ? 2.365 -7.279 -16.386 1.00 97.31 85 TYR A CA 1
ATOM 664 C C . TYR A 1 85 ? 3.093 -6.894 -15.109 1.00 97.31 85 TYR A C 1
ATOM 666 O O . TYR A 1 85 ? 2.486 -6.307 -14.212 1.00 97.31 85 TYR A O 1
ATOM 674 N N . ALA A 1 86 ? 4.387 -7.191 -15.051 1.00 97.00 86 ALA A N 1
ATOM 675 C CA . ALA A 1 86 ? 5.253 -6.752 -13.974 1.00 97.00 86 ALA A CA 1
ATOM 676 C C . ALA A 1 86 ? 6.147 -5.604 -14.455 1.00 97.00 86 ALA A C 1
ATOM 678 O O . ALA A 1 86 ? 6.715 -5.662 -15.545 1.00 97.00 86 ALA A O 1
ATOM 679 N N . LEU A 1 87 ? 6.261 -4.554 -13.647 1.00 95.75 87 LEU A N 1
ATOM 680 C CA . LEU A 1 87 ? 7.131 -3.414 -13.916 1.00 95.75 87 LEU A CA 1
ATOM 681 C C . LEU A 1 87 ? 8.045 -3.177 -12.724 1.00 95.75 87 LEU A C 1
ATOM 683 O O . LEU A 1 87 ? 7.577 -3.183 -11.588 1.00 95.75 87 LEU A O 1
ATOM 687 N N . GLU A 1 88 ? 9.318 -2.920 -12.987 1.00 96.69 88 GLU A N 1
ATOM 688 C CA . GLU A 1 88 ? 10.268 -2.409 -12.001 1.00 96.69 88 GLU A CA 1
ATOM 689 C C . GLU A 1 88 ? 10.501 -0.921 -12.242 1.00 96.69 88 GLU A C 1
ATOM 691 O O . GLU A 1 88 ? 10.540 -0.460 -13.379 1.00 96.69 88 GLU A O 1
ATOM 696 N N . THR A 1 89 ? 10.615 -0.148 -11.172 1.00 95.31 89 THR A N 1
ATOM 697 C CA . THR A 1 89 ? 10.798 1.304 -11.229 1.00 95.31 89 THR A CA 1
ATOM 698 C C . THR A 1 89 ? 11.450 1.781 -9.933 1.00 95.31 89 THR A C 1
ATOM 700 O O . THR A 1 89 ? 11.552 1.035 -8.956 1.00 95.31 89 THR A O 1
ATOM 703 N N . VAL A 1 90 ? 11.901 3.030 -9.915 1.00 94.50 90 VAL A N 1
ATOM 704 C CA . VAL A 1 90 ? 12.428 3.691 -8.713 1.00 94.50 90 VAL A CA 1
ATOM 705 C C . VAL A 1 90 ? 11.477 4.804 -8.287 1.00 94.50 90 VAL A C 1
ATOM 707 O O . VAL A 1 90 ? 10.758 5.352 -9.121 1.00 94.50 90 VAL A O 1
ATOM 710 N N . MET A 1 91 ? 11.455 5.118 -6.995 1.00 91.50 91 MET A N 1
ATOM 711 C CA . MET A 1 91 ? 10.660 6.195 -6.405 1.00 91.50 91 MET A CA 1
ATOM 712 C C . MET A 1 91 ? 11.504 6.960 -5.383 1.00 91.50 91 MET A C 1
ATOM 714 O O . MET A 1 91 ? 12.344 6.359 -4.718 1.00 91.50 91 MET A O 1
ATOM 718 N N . GLN A 1 92 ? 11.303 8.272 -5.243 1.00 89.50 92 GLN A N 1
ATOM 719 C CA . GLN A 1 92 ? 11.941 9.030 -4.160 1.00 89.50 92 GLN A CA 1
ATOM 720 C C . GLN A 1 92 ? 11.299 8.679 -2.807 1.00 89.50 92 GLN A C 1
ATOM 722 O O . GLN A 1 92 ? 10.101 8.414 -2.732 1.00 89.50 92 GLN A O 1
ATOM 727 N N . GLY A 1 93 ? 12.089 8.661 -1.732 1.00 87.19 93 GLY A N 1
ATOM 728 C CA . GLY A 1 93 ? 11.618 8.201 -0.422 1.00 87.19 93 GLY A CA 1
ATOM 729 C C . GLY A 1 93 ? 10.817 9.226 0.380 1.00 87.19 93 GLY A C 1
ATOM 730 O O . GLY A 1 93 ? 10.081 8.833 1.277 1.00 87.19 93 GLY A O 1
ATOM 731 N N . ASP A 1 94 ? 10.907 10.530 0.085 1.00 89.69 94 ASP A N 1
ATOM 732 C CA . ASP A 1 94 ? 10.331 11.588 0.938 1.00 89.69 94 ASP A CA 1
ATOM 733 C C . ASP A 1 94 ? 8.825 11.411 1.208 1.00 89.69 94 ASP A C 1
ATOM 735 O O . ASP A 1 94 ? 8.371 11.531 2.352 1.00 89.69 94 ASP A O 1
ATOM 739 N N . SER A 1 95 ? 8.041 11.095 0.174 1.00 85.31 95 SER A N 1
ATOM 740 C CA . SER A 1 95 ? 6.598 10.874 0.312 1.00 85.31 95 SER A CA 1
ATOM 741 C C . SER A 1 95 ? 6.283 9.577 1.060 1.00 85.31 95 SER A C 1
ATOM 743 O O . SER A 1 95 ? 5.377 9.549 1.896 1.00 85.31 95 SER A O 1
ATOM 745 N N . ALA A 1 96 ? 7.058 8.513 0.826 1.00 84.31 96 ALA A N 1
ATOM 746 C CA . ALA A 1 96 ? 6.920 7.251 1.549 1.00 84.31 96 ALA A CA 1
ATOM 747 C C . ALA A 1 96 ? 7.279 7.402 3.035 1.00 84.31 96 ALA A C 1
ATOM 749 O O . ALA A 1 96 ? 6.536 6.926 3.895 1.00 84.31 96 ALA A O 1
ATOM 750 N N . TYR A 1 97 ? 8.345 8.137 3.351 1.00 87.19 97 TYR A N 1
ATOM 751 C CA . TYR A 1 97 ? 8.752 8.467 4.714 1.00 87.19 97 TYR A CA 1
ATOM 752 C C . TYR A 1 97 ? 7.634 9.187 5.472 1.00 87.19 97 TYR A C 1
ATOM 754 O O . TYR A 1 97 ? 7.245 8.780 6.568 1.00 87.19 97 TYR A O 1
ATOM 762 N N . GLN A 1 98 ? 7.044 10.225 4.870 1.00 83.88 98 GLN A N 1
ATOM 763 C CA . GLN A 1 98 ? 5.939 10.959 5.492 1.00 83.88 98 GLN A CA 1
ATOM 764 C C . GLN A 1 98 ? 4.692 10.086 5.667 1.00 83.88 98 GLN A C 1
ATOM 766 O O . GLN A 1 98 ? 4.097 10.075 6.746 1.00 83.88 98 GLN A O 1
ATOM 771 N N . MET A 1 99 ? 4.308 9.334 4.631 1.00 80.25 99 MET A N 1
ATOM 772 C CA . MET A 1 99 ? 3.126 8.468 4.645 1.00 80.25 99 MET A CA 1
ATOM 773 C C . MET A 1 99 ? 3.231 7.349 5.690 1.00 80.25 99 MET A C 1
ATOM 775 O O . MET A 1 99 ? 2.233 6.980 6.310 1.00 80.25 99 MET A O 1
ATOM 779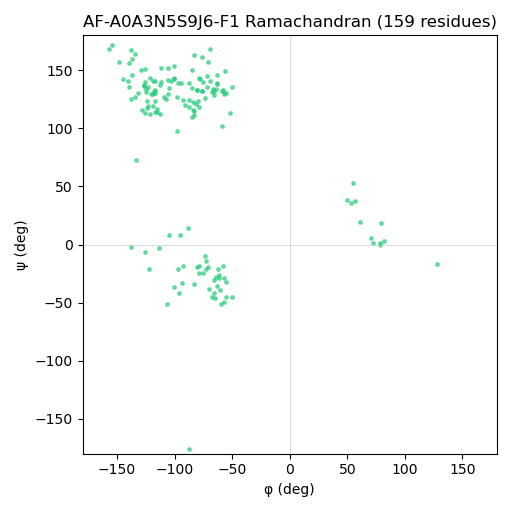 N N . THR A 1 100 ? 4.433 6.813 5.893 1.00 79.19 100 THR A N 1
ATOM 780 C CA . THR A 1 100 ? 4.690 5.704 6.819 1.00 79.19 100 THR A CA 1
ATOM 781 C C . THR A 1 100 ? 5.148 6.161 8.201 1.00 79.19 100 THR A C 1
ATOM 783 O O . THR A 1 100 ? 5.512 5.323 9.022 1.00 79.19 100 THR A O 1
ATOM 786 N N . PHE A 1 101 ? 5.117 7.466 8.493 1.00 81.12 101 PHE A N 1
ATOM 787 C CA . PHE A 1 101 ? 5.621 8.029 9.752 1.00 81.12 101 PHE A CA 1
ATOM 788 C C . PHE A 1 101 ? 7.075 7.613 10.062 1.00 81.12 101 PHE A C 1
ATOM 790 O O . PHE A 1 101 ? 7.431 7.409 11.222 1.00 81.12 101 PHE A O 1
ATOM 797 N N . GLY A 1 102 ? 7.904 7.490 9.022 1.00 84.00 102 GLY A N 1
ATOM 798 C CA . GLY A 1 102 ? 9.318 7.127 9.113 1.00 84.00 102 GLY A CA 1
ATOM 799 C C . GLY A 1 102 ? 9.600 5.636 9.299 1.00 84.00 102 GLY A C 1
ATOM 800 O O . GLY A 1 102 ? 10.683 5.290 9.753 1.00 84.00 102 GLY A O 1
ATOM 801 N N . MET A 1 103 ? 8.643 4.748 9.003 1.00 82.56 103 MET A N 1
ATOM 802 C CA . MET A 1 103 ? 8.911 3.299 8.939 1.00 82.56 103 MET A CA 1
ATOM 803 C C . MET A 1 103 ? 9.596 2.874 7.633 1.00 82.56 103 MET A C 1
ATOM 805 O O . MET A 1 103 ? 10.124 1.770 7.559 1.00 82.56 103 MET A O 1
ATOM 809 N N . ILE A 1 104 ? 9.520 3.717 6.607 1.00 87.00 104 ILE A N 1
ATOM 810 C CA . ILE A 1 104 ? 10.358 3.682 5.412 1.00 87.00 104 ILE A CA 1
ATOM 811 C C . ILE A 1 104 ? 11.229 4.935 5.466 1.00 87.00 104 ILE A C 1
ATOM 813 O O . ILE A 1 104 ? 10.708 6.006 5.797 1.00 87.00 104 ILE A O 1
ATOM 817 N N . ASP A 1 105 ? 12.513 4.816 5.149 1.00 87.25 105 ASP A N 1
ATOM 818 C CA . ASP A 1 105 ? 13.446 5.935 5.102 1.00 87.25 105 ASP A CA 1
ATOM 819 C C . ASP A 1 105 ? 13.148 6.881 3.925 1.00 87.25 105 ASP A C 1
ATOM 821 O O . ASP A 1 105 ? 12.338 6.610 3.037 1.00 87.25 105 ASP A O 1
ATOM 825 N N . ASN A 1 106 ? 13.780 8.057 3.916 1.00 90.25 106 ASN A N 1
ATOM 826 C CA . ASN A 1 106 ? 13.588 9.040 2.846 1.00 90.25 106 ASN A CA 1
ATOM 827 C C . ASN A 1 106 ? 14.554 8.855 1.658 1.00 90.25 106 ASN A C 1
ATOM 829 O O . ASN A 1 106 ? 14.676 9.744 0.814 1.00 90.25 106 ASN A O 1
ATOM 833 N N . GLU A 1 107 ? 15.229 7.708 1.578 1.00 91.12 107 GLU A N 1
ATOM 834 C CA . GLU A 1 107 ? 16.105 7.340 0.466 1.00 91.12 107 GLU A CA 1
ATOM 835 C C . GLU A 1 107 ? 15.323 6.740 -0.720 1.00 91.12 107 GLU A C 1
ATOM 837 O O . GLU A 1 107 ? 14.159 6.361 -0.580 1.00 91.12 107 GLU A O 1
ATOM 842 N N . PRO A 1 108 ? 15.910 6.677 -1.932 1.00 91.88 108 PRO A N 1
ATOM 843 C CA . PRO A 1 108 ? 15.236 6.086 -3.081 1.00 91.88 108 PRO A CA 1
ATOM 844 C C . PRO A 1 108 ? 14.834 4.623 -2.861 1.00 91.88 108 PRO A C 1
ATOM 846 O O . PRO A 1 108 ? 15.647 3.775 -2.497 1.00 91.88 108 PRO A O 1
ATOM 849 N N . LEU A 1 109 ? 13.583 4.317 -3.195 1.00 92.81 109 LEU A N 1
ATOM 850 C CA . LEU A 1 109 ? 12.969 3.008 -3.017 1.00 92.81 109 LEU A CA 1
ATOM 851 C C . LEU A 1 109 ? 12.948 2.242 -4.334 1.00 92.81 109 LEU A C 1
ATOM 853 O O . LEU A 1 109 ? 12.679 2.807 -5.401 1.00 92.81 109 LEU A O 1
ATOM 857 N N . ARG A 1 110 ? 13.160 0.926 -4.257 1.00 94.88 110 ARG A N 1
ATOM 858 C CA . ARG A 1 110 ? 12.849 0.025 -5.373 1.00 94.88 110 ARG A CA 1
ATOM 859 C C . ARG A 1 110 ? 11.361 -0.275 -5.347 1.00 94.88 110 ARG A C 1
ATOM 861 O O . ARG A 1 110 ? 10.819 -0.630 -4.304 1.00 94.88 110 ARG A O 1
ATOM 868 N N . VAL A 1 111 ? 10.707 -0.171 -6.494 1.00 94.44 111 VAL A N 1
ATOM 869 C CA . VAL A 1 111 ? 9.272 -0.412 -6.614 1.00 94.44 111 VAL A CA 1
ATOM 870 C C . VAL A 1 111 ? 9.025 -1.466 -7.680 1.00 94.44 111 VAL A C 1
ATOM 872 O O . VAL A 1 111 ? 9.537 -1.366 -8.794 1.00 94.44 111 VAL A O 1
ATOM 875 N N . LYS A 1 112 ? 8.207 -2.465 -7.347 1.00 96.12 112 LYS A N 1
ATOM 876 C CA . LYS A 1 112 ? 7.663 -3.418 -8.314 1.00 96.12 112 LYS A CA 1
ATOM 877 C C . LYS A 1 112 ? 6.143 -3.316 -8.349 1.00 96.12 112 LYS A C 1
ATOM 879 O O . LYS A 1 112 ? 5.492 -3.280 -7.305 1.00 96.12 112 LYS A O 1
ATOM 884 N N . LEU A 1 113 ? 5.585 -3.243 -9.551 1.00 95.75 113 LEU A N 1
ATOM 885 C CA . LEU A 1 113 ? 4.155 -3.093 -9.802 1.00 95.75 113 LEU A CA 1
ATOM 886 C C . LEU A 1 113 ? 3.639 -4.298 -10.581 1.00 95.75 113 LEU A C 1
ATOM 888 O O . LEU A 1 113 ? 4.301 -4.749 -11.513 1.00 95.75 113 LEU A O 1
ATOM 892 N N . TRP A 1 114 ? 2.438 -4.767 -10.245 1.00 97.38 114 TRP A N 1
ATOM 893 C CA . TRP A 1 114 ? 1.724 -5.783 -11.018 1.00 97.38 114 TRP A CA 1
ATOM 894 C C . TRP A 1 114 ? 0.405 -5.213 -11.521 1.00 97.38 114 TRP A C 1
ATOM 896 O O . TRP A 1 114 ? -0.451 -4.828 -10.724 1.00 97.38 114 TRP A O 1
ATOM 906 N N . VAL A 1 115 ? 0.243 -5.162 -12.840 1.00 95.81 115 VAL A N 1
ATOM 907 C CA . VAL A 1 115 ? -0.832 -4.426 -13.513 1.00 95.81 115 VAL A CA 1
ATOM 908 C C . VAL A 1 115 ? -1.593 -5.346 -14.465 1.00 95.81 115 VAL A C 1
ATOM 910 O O . VAL A 1 115 ? -0.996 -6.142 -15.190 1.00 95.81 115 VAL A O 1
ATOM 913 N N . ASP A 1 116 ? -2.921 -5.246 -14.475 1.00 96.19 116 ASP A N 1
ATOM 914 C CA . ASP A 1 116 ? -3.754 -5.969 -15.435 1.00 96.19 116 ASP A CA 1
ATOM 915 C C . ASP A 1 116 ? -3.493 -5.469 -16.871 1.00 96.19 116 ASP A C 1
ATOM 917 O O . ASP A 1 116 ? -3.575 -4.265 -17.123 1.00 96.19 116 ASP A O 1
ATOM 921 N N . PRO A 1 117 ? -3.209 -6.359 -17.840 1.00 94.50 117 PRO A N 1
ATOM 922 C CA . PRO A 1 117 ? -2.841 -5.955 -19.196 1.00 94.50 117 PRO A CA 1
ATOM 923 C C . PRO A 1 117 ? -4.017 -5.426 -20.037 1.00 94.50 117 PRO A C 1
ATOM 925 O O . PRO A 1 117 ? -3.799 -4.939 -21.146 1.00 94.50 117 PRO A O 1
ATOM 928 N N . ILE A 1 118 ? -5.257 -5.565 -19.558 1.00 93.69 118 ILE A N 1
ATOM 929 C CA . ILE A 1 118 ? -6.491 -5.178 -20.251 1.00 93.69 118 ILE A CA 1
ATOM 930 C C . ILE A 1 118 ? -7.091 -3.921 -19.618 1.00 93.69 118 ILE A C 1
ATOM 932 O O . ILE A 1 118 ? -7.421 -2.978 -20.336 1.00 93.69 118 ILE A O 1
ATOM 936 N N . THR A 1 119 ? -7.271 -3.912 -18.295 1.00 94.75 119 THR A N 1
ATOM 937 C CA . THR A 1 119 ? -7.921 -2.810 -17.568 1.00 94.75 119 THR A CA 1
ATOM 938 C C . THR A 1 119 ? -6.940 -1.766 -17.054 1.00 94.75 119 THR A C 1
ATOM 940 O O . THR A 1 119 ? -7.360 -0.649 -16.767 1.00 94.75 119 THR A O 1
ATOM 943 N N . PHE A 1 120 ? -5.650 -2.106 -16.966 1.00 92.81 120 PHE A N 1
ATOM 944 C CA . PHE A 1 120 ? -4.617 -1.316 -16.290 1.00 92.81 120 PHE A CA 1
ATOM 945 C C . PHE A 1 120 ? -4.869 -1.098 -14.794 1.00 92.81 120 PHE A C 1
ATOM 947 O O . PHE A 1 120 ? -4.261 -0.221 -14.181 1.00 92.81 120 PHE A O 1
ATOM 954 N N . ASP A 1 121 ? -5.718 -1.927 -14.184 1.00 93.38 121 ASP A N 1
ATOM 955 C CA . ASP A 1 121 ? -5.865 -1.948 -12.734 1.00 93.38 121 ASP A CA 1
ATOM 956 C C . ASP A 1 121 ? -4.561 -2.438 -12.092 1.00 93.38 121 ASP A C 1
ATOM 958 O O . ASP A 1 121 ? -3.986 -3.456 -12.490 1.00 93.38 121 ASP A O 1
ATOM 962 N N . LEU A 1 122 ? -4.107 -1.714 -11.076 1.00 93.12 122 LEU A N 1
ATOM 963 C CA . LEU A 1 122 ? -2.926 -2.047 -10.290 1.00 93.12 122 LEU A CA 1
ATOM 964 C C . LEU A 1 122 ? -3.301 -3.045 -9.195 1.00 93.12 122 LEU A C 1
ATOM 966 O O . LEU A 1 122 ? -4.055 -2.701 -8.296 1.00 93.12 122 LEU A O 1
ATOM 970 N N . PHE A 1 123 ? -2.761 -4.259 -9.254 1.00 95.44 123 PHE A N 1
ATOM 971 C CA . PHE A 1 123 ? -3.076 -5.351 -8.327 1.00 95.44 123 PHE A CA 1
ATOM 972 C C . PHE A 1 123 ? -2.124 -5.450 -7.144 1.00 95.44 123 PHE A C 1
ATOM 974 O O . PHE A 1 123 ? -2.554 -5.823 -6.054 1.00 95.44 123 PHE A O 1
ATOM 981 N N . ARG A 1 124 ? -0.849 -5.113 -7.348 1.00 95.56 124 ARG A N 1
ATOM 982 C CA . ARG A 1 124 ? 0.155 -5.093 -6.286 1.00 95.56 124 ARG A CA 1
ATOM 983 C C . ARG A 1 124 ? 1.149 -3.968 -6.483 1.00 95.56 124 ARG A C 1
ATOM 985 O O . ARG A 1 124 ? 1.604 -3.724 -7.600 1.00 95.56 124 ARG A O 1
ATOM 992 N N . VAL A 1 125 ? 1.539 -3.378 -5.363 1.00 93.88 125 VAL A N 1
ATOM 993 C CA . VAL A 1 125 ? 2.730 -2.548 -5.213 1.00 93.88 125 VAL A CA 1
ATOM 994 C C . VAL A 1 125 ? 3.628 -3.221 -4.188 1.00 93.88 125 VAL A C 1
ATOM 996 O O . VAL A 1 125 ? 3.175 -3.552 -3.094 1.00 93.88 125 VAL A O 1
ATOM 999 N N . LEU A 1 126 ? 4.895 -3.409 -4.532 1.00 94.25 126 LEU A N 1
ATOM 1000 C CA . LEU A 1 126 ? 5.941 -3.777 -3.590 1.00 94.25 126 LEU A CA 1
ATOM 1001 C C . LEU A 1 126 ? 6.943 -2.630 -3.532 1.00 94.25 126 LEU A C 1
ATOM 1003 O O . LEU A 1 126 ? 7.610 -2.357 -4.526 1.00 94.25 126 LEU A O 1
ATOM 1007 N N . LEU A 1 127 ? 7.027 -1.968 -2.383 1.00 92.12 127 LEU A N 1
ATOM 1008 C CA . LEU A 1 127 ? 8.049 -0.973 -2.074 1.00 92.12 127 LEU A CA 1
ATOM 1009 C C . LEU A 1 127 ? 9.139 -1.671 -1.264 1.00 92.12 127 LEU A C 1
ATOM 1011 O O . LEU A 1 127 ? 8.834 -2.310 -0.258 1.00 92.12 127 LEU A O 1
ATOM 1015 N N . VAL A 1 128 ? 10.387 -1.566 -1.701 1.00 94.25 128 VAL A N 1
ATOM 1016 C CA . VAL A 1 128 ? 11.540 -2.112 -0.988 1.00 94.25 128 VAL A CA 1
ATOM 1017 C C . VAL A 1 128 ? 12.498 -0.979 -0.677 1.00 94.25 128 VAL A C 1
ATOM 1019 O O . VAL A 1 128 ? 13.114 -0.410 -1.585 1.00 94.25 128 VAL A O 1
ATOM 1022 N N . ASP A 1 129 ? 12.604 -0.701 0.612 1.00 92.19 129 ASP A N 1
ATOM 1023 C CA . ASP A 1 129 ? 13.579 0.186 1.219 1.00 92.19 129 ASP A CA 1
ATOM 1024 C C . ASP A 1 129 ? 14.877 -0.593 1.470 1.00 92.19 129 ASP A C 1
ATOM 1026 O O . ASP A 1 129 ? 14.869 -1.551 2.256 1.00 92.19 129 ASP A O 1
ATOM 1030 N N . PRO A 1 130 ? 15.958 -0.304 0.725 1.00 90.62 130 PRO A N 1
ATOM 1031 C CA . PRO A 1 130 ? 17.218 -1.015 0.883 1.00 90.62 130 PRO A CA 1
ATOM 1032 C C . PRO A 1 130 ? 17.816 -0.799 2.276 1.00 90.62 130 PRO A C 1
ATOM 1034 O O . PRO A 1 130 ? 17.864 0.322 2.765 1.00 90.62 130 PRO A O 1
ATOM 1037 N N . ALA A 1 131 ? 18.342 -1.863 2.880 1.00 87.62 131 ALA A N 1
ATOM 1038 C CA . ALA A 1 131 ? 19.006 -1.793 4.178 1.00 87.62 131 ALA A CA 1
ATOM 1039 C C . ALA A 1 131 ? 20.152 -0.762 4.196 1.00 87.62 131 ALA A C 1
ATOM 1041 O O . ALA A 1 131 ? 21.061 -0.812 3.353 1.00 87.62 131 ALA A O 1
ATOM 1042 N N . ASN A 1 132 ? 20.167 0.118 5.200 1.00 82.12 132 ASN A N 1
ATOM 1043 C CA . ASN A 1 132 ? 21.283 1.026 5.424 1.00 82.12 132 ASN A CA 1
ATOM 1044 C C . ASN A 1 132 ? 22.481 0.297 6.059 1.00 82.12 132 ASN A C 1
ATOM 1046 O O . ASN A 1 132 ? 22.339 -0.776 6.655 1.00 82.12 132 ASN A O 1
ATOM 1050 N N . PRO A 1 133 ? 23.707 0.859 5.983 1.00 79.38 133 PRO A N 1
ATOM 1051 C CA . PRO A 1 133 ? 24.859 0.304 6.686 1.00 79.38 133 PRO A CA 1
ATOM 1052 C C . PRO A 1 133 ? 24.627 0.231 8.206 1.00 79.38 133 PRO A C 1
ATOM 1054 O O . PRO A 1 133 ? 24.780 1.222 8.918 1.00 79.38 133 PRO A O 1
ATOM 1057 N N . GLY A 1 134 ? 24.314 -0.964 8.708 1.00 76.75 134 GLY A N 1
ATOM 1058 C CA . GLY A 1 134 ? 23.976 -1.203 10.115 1.00 76.75 134 GLY A CA 1
ATOM 1059 C C . GLY A 1 134 ? 22.662 -1.958 10.310 1.00 76.75 134 GLY A C 1
ATOM 1060 O O . GLY A 1 134 ? 22.479 -2.542 11.377 1.00 76.75 134 GLY A O 1
ATOM 1061 N N . ASP A 1 135 ? 21.818 -2.005 9.281 1.00 81.94 135 ASP A N 1
ATOM 1062 C CA . ASP A 1 135 ? 20.592 -2.794 9.270 1.00 81.94 135 ASP A CA 1
ATOM 1063 C C . ASP A 1 135 ? 20.874 -4.235 8.838 1.00 81.94 135 ASP A C 1
ATOM 1065 O O . ASP A 1 135 ? 21.811 -4.516 8.083 1.00 81.94 135 ASP A O 1
ATOM 1069 N N . GLU A 1 136 ? 20.072 -5.170 9.347 1.00 79.56 136 GLU A N 1
ATOM 1070 C CA . GLU A 1 136 ? 20.223 -6.592 9.025 1.00 79.56 136 GLU A CA 1
ATOM 1071 C C . GLU A 1 136 ? 19.536 -6.963 7.701 1.00 79.56 136 GLU A C 1
ATOM 1073 O O . GLU A 1 136 ? 20.040 -7.829 6.983 1.00 79.56 136 GLU A O 1
ATOM 1078 N N . GLU A 1 137 ? 18.412 -6.316 7.364 1.00 87.69 137 GLU A N 1
ATOM 1079 C CA . GLU A 1 137 ? 17.552 -6.673 6.229 1.00 87.69 137 GLU A CA 1
ATOM 1080 C C . GLU A 1 137 ? 16.856 -5.447 5.613 1.00 87.69 137 GLU A C 1
ATOM 1082 O O . GLU A 1 137 ? 16.673 -4.425 6.273 1.00 87.69 137 GLU A O 1
ATOM 1087 N N . ASP A 1 138 ? 16.453 -5.575 4.344 1.00 91.50 138 ASP A N 1
ATOM 1088 C CA . ASP A 1 138 ? 15.618 -4.591 3.646 1.00 91.50 138 ASP A CA 1
ATOM 1089 C C . ASP A 1 138 ? 14.238 -4.481 4.319 1.00 91.50 138 ASP A C 1
ATOM 1091 O O . ASP A 1 138 ? 13.654 -5.487 4.737 1.00 91.50 138 ASP A O 1
ATOM 1095 N N . THR A 1 139 ? 13.652 -3.284 4.322 1.00 89.94 139 THR A N 1
ATOM 1096 C CA . THR A 1 139 ? 12.253 -3.104 4.731 1.00 89.94 139 THR A CA 1
ATOM 1097 C C . THR A 1 139 ? 11.344 -3.182 3.509 1.00 89.94 139 THR A C 1
ATOM 1099 O O . THR 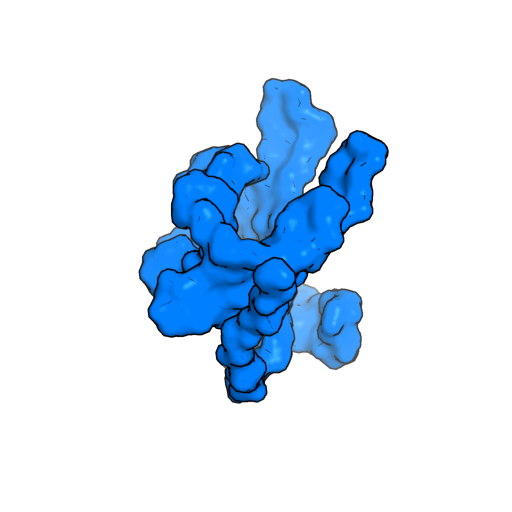A 1 139 ? 11.500 -2.441 2.542 1.00 89.94 139 THR A O 1
ATOM 1102 N N . ALA A 1 140 ? 10.360 -4.083 3.537 1.00 91.12 140 ALA A N 1
ATOM 1103 C CA . ALA A 1 140 ? 9.434 -4.286 2.426 1.00 91.12 140 ALA A CA 1
ATOM 1104 C C . ALA A 1 140 ? 7.990 -3.960 2.819 1.00 91.12 140 ALA A C 1
ATOM 1106 O O . ALA A 1 140 ? 7.464 -4.470 3.809 1.00 91.12 140 ALA A O 1
ATOM 1107 N N . TRP A 1 141 ? 7.328 -3.158 1.989 1.00 89.75 141 TRP A N 1
ATOM 1108 C CA . TRP A 1 141 ? 5.904 -2.857 2.084 1.00 89.75 141 TRP A CA 1
ATOM 1109 C C . TRP A 1 141 ? 5.185 -3.402 0.859 1.00 89.75 141 TRP A C 1
ATOM 1111 O O . TRP A 1 141 ? 5.416 -2.958 -0.264 1.00 89.75 141 TRP A O 1
ATOM 1121 N N . GLN A 1 142 ? 4.288 -4.357 1.085 1.00 92.50 142 GLN A N 1
ATOM 1122 C CA . GLN A 1 142 ? 3.421 -4.905 0.050 1.00 92.50 142 GLN A CA 1
ATOM 1123 C C . GLN A 1 142 ? 2.004 -4.372 0.230 1.00 92.50 142 GLN A C 1
ATOM 1125 O O . GLN A 1 142 ? 1.427 -4.464 1.314 1.00 92.50 142 GLN A O 1
ATOM 1130 N N . ILE A 1 143 ? 1.439 -3.845 -0.849 1.00 89.75 143 ILE A N 1
ATOM 1131 C CA . ILE A 1 143 ? 0.059 -3.377 -0.900 1.00 89.75 143 ILE A CA 1
ATOM 1132 C C . ILE A 1 143 ? -0.640 -4.115 -2.030 1.00 89.75 143 ILE A C 1
ATOM 1134 O O . ILE A 1 143 ? -0.213 -4.043 -3.181 1.00 89.75 143 ILE A O 1
ATOM 1138 N N . ASP A 1 144 ? -1.728 -4.791 -1.683 1.00 93.44 144 ASP A N 1
ATOM 1139 C CA . ASP A 1 144 ? -2.548 -5.558 -2.609 1.00 93.44 144 ASP A CA 1
ATOM 1140 C C . ASP A 1 144 ? -3.911 -4.899 -2.785 1.00 93.44 144 ASP A C 1
ATOM 1142 O O . ASP A 1 144 ? -4.518 -4.422 -1.824 1.00 93.44 144 ASP A O 1
ATOM 1146 N N . PHE A 1 145 ? -4.402 -4.894 -4.020 1.00 92.06 145 PHE A N 1
ATOM 1147 C CA . PHE A 1 145 ? -5.674 -4.288 -4.386 1.00 92.06 145 PHE A CA 1
ATOM 1148 C C . PHE A 1 145 ? -6.580 -5.325 -5.047 1.00 92.06 145 PHE A C 1
ATOM 1150 O O . PHE A 1 145 ? -6.165 -6.098 -5.913 1.00 92.06 145 PHE A O 1
ATOM 1157 N N . TRP A 1 146 ? -7.846 -5.337 -4.642 1.00 91.88 146 TRP A N 1
ATOM 1158 C CA . TRP A 1 146 ? -8.869 -6.225 -5.187 1.00 91.88 146 TRP A CA 1
ATOM 1159 C C . TRP A 1 146 ? -10.264 -5.611 -5.013 1.00 91.88 146 TRP A C 1
ATOM 1161 O O . TRP A 1 146 ? -10.429 -4.591 -4.346 1.00 91.88 146 TRP A O 1
ATOM 1171 N N . ASN A 1 147 ? -11.282 -6.235 -5.618 1.00 90.69 147 ASN A N 1
ATOM 1172 C CA . ASN A 1 147 ? -12.682 -5.780 -5.581 1.00 90.69 147 ASN A CA 1
ATOM 1173 C C . ASN A 1 147 ? -12.900 -4.342 -6.098 1.00 90.69 147 ASN A C 1
ATOM 1175 O O . ASN A 1 147 ? -13.750 -3.609 -5.588 1.00 90.69 147 ASN A O 1
ATOM 1179 N N . PHE A 1 148 ? -12.161 -3.944 -7.135 1.00 89.94 148 PHE A N 1
ATOM 1180 C CA . PHE A 1 148 ? -12.294 -2.636 -7.783 1.00 89.94 148 PHE A CA 1
ATOM 1181 C C . PHE A 1 148 ? -13.749 -2.315 -8.152 1.00 89.94 148 PHE A C 1
ATOM 1183 O O . PHE A 1 148 ? -14.476 -3.170 -8.660 1.00 89.94 148 PHE A O 1
ATOM 1190 N N . GLY A 1 149 ? -14.172 -1.078 -7.876 1.00 88.19 149 GLY A N 1
ATOM 1191 C CA . GLY A 1 149 ? -15.522 -0.588 -8.179 1.00 88.19 149 GLY A CA 1
ATOM 1192 C C . GLY A 1 149 ? -16.644 -1.180 -7.321 1.00 88.19 149 GLY A C 1
ATOM 1193 O O . GLY A 1 149 ? -17.809 -0.900 -7.587 1.00 88.19 149 GLY A O 1
ATOM 1194 N N . SER A 1 150 ? -16.325 -1.991 -6.309 1.00 90.69 150 SER A N 1
ATOM 1195 C CA . SER A 1 150 ? -17.337 -2.534 -5.402 1.00 90.69 150 SER A CA 1
ATOM 1196 C C . SER A 1 150 ? -17.822 -1.472 -4.416 1.00 90.69 150 SER A C 1
ATOM 1198 O O . SER A 1 150 ? -17.032 -0.696 -3.877 1.00 90.69 150 SER A O 1
ATOM 1200 N N . GLU A 1 151 ? -19.124 -1.473 -4.150 1.00 89.25 151 GLU A N 1
ATOM 1201 C CA . GLU A 1 151 ? -19.761 -0.608 -3.160 1.00 89.25 151 GLU A CA 1
ATOM 1202 C C . GLU A 1 151 ? -19.944 -1.364 -1.841 1.00 89.25 151 GLU A C 1
ATOM 1204 O O . GLU A 1 151 ? -20.329 -2.535 -1.828 1.00 89.25 151 GL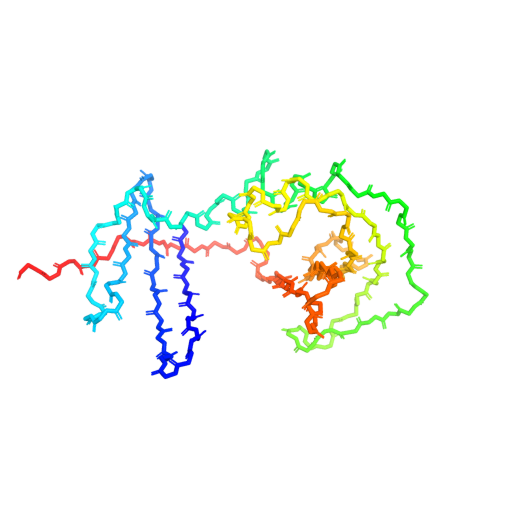U A O 1
ATOM 1209 N N . PHE A 1 152 ? -19.682 -0.686 -0.725 1.00 86.00 152 PHE A N 1
ATOM 1210 C CA . PHE A 1 152 ? -19.871 -1.236 0.613 1.00 86.00 152 PHE A CA 1
ATOM 1211 C C . PHE A 1 152 ? -20.457 -0.169 1.530 1.00 86.00 152 PHE A C 1
ATOM 1213 O O . PHE A 1 152 ? -19.992 0.972 1.543 1.00 86.00 152 PHE A O 1
ATOM 1220 N N . GLU A 1 153 ? -21.448 -0.556 2.323 1.00 89.25 153 GLU A N 1
ATOM 1221 C CA . GLU A 1 153 ? -21.981 0.275 3.396 1.00 89.25 153 GLU A CA 1
ATOM 1222 C C . GLU A 1 153 ? -21.133 0.086 4.659 1.00 89.25 153 GLU A C 1
ATOM 1224 O O . GLU A 1 153 ? -20.749 -1.033 5.008 1.00 89.25 153 GLU A O 1
ATOM 1229 N N . ILE A 1 154 ? -20.792 1.194 5.319 1.00 88.19 154 ILE A N 1
ATOM 1230 C CA . ILE A 1 154 ? -19.989 1.204 6.542 1.00 88.19 154 ILE A CA 1
ATOM 1231 C C . ILE A 1 154 ? -20.745 2.028 7.572 1.00 88.19 154 ILE A C 1
ATOM 1233 O O . ILE A 1 154 ? -20.925 3.232 7.395 1.00 88.19 154 ILE A O 1
ATOM 1237 N N . GLU A 1 155 ? -21.156 1.377 8.652 1.00 91.44 155 GLU A N 1
ATOM 1238 C CA . GLU A 1 155 ? -21.866 2.012 9.757 1.00 91.44 155 GLU A CA 1
ATOM 1239 C C . GLU A 1 155 ? -20.916 2.291 10.935 1.00 91.44 155 GLU A C 1
ATOM 1241 O O . GLU A 1 155 ? -19.912 1.588 11.104 1.00 91.44 155 GLU A O 1
ATOM 1246 N N . PRO A 1 156 ? -21.213 3.299 11.777 1.00 92.25 156 PRO A N 1
ATOM 1247 C CA . PRO A 1 156 ? -20.533 3.478 13.056 1.00 92.25 156 PRO A CA 1
ATOM 1248 C C . PRO A 1 156 ? -20.633 2.226 13.946 1.00 92.25 156 PRO A C 1
ATOM 1250 O O . PRO A 1 156 ? -21.648 1.525 13.910 1.00 92.25 156 PRO A O 1
ATOM 1253 N N . PRO A 1 157 ? -19.629 1.948 14.797 1.00 92.44 157 PRO A N 1
ATOM 1254 C CA . PRO A 1 157 ? -19.710 0.831 15.725 1.00 92.44 157 PRO A CA 1
ATOM 1255 C C . PRO A 1 157 ? -20.711 1.092 16.855 1.00 92.44 157 PRO A C 1
ATOM 1257 O O . PRO A 1 157 ? -20.969 2.231 17.249 1.00 92.44 157 PRO A O 1
ATOM 1260 N N . ILE A 1 158 ? -21.211 0.010 17.451 1.00 89.19 158 ILE A N 1
ATOM 1261 C CA . ILE A 1 158 ? -21.991 0.073 18.690 1.00 89.19 158 ILE A CA 1
ATOM 1262 C C . ILE A 1 158 ? -21.017 0.247 19.861 1.00 89.19 158 ILE A C 1
ATOM 1264 O O . ILE A 1 158 ? -20.172 -0.616 20.101 1.00 89.19 158 ILE A O 1
ATOM 1268 N N . LEU A 1 159 ? -21.142 1.357 20.590 1.00 86.56 159 LEU A N 1
ATOM 1269 C CA . LEU A 1 159 ? -20.357 1.624 21.796 1.00 86.56 159 LEU A CA 1
ATOM 1270 C C . LEU A 1 159 ? -21.063 1.017 23.015 1.00 86.56 159 LEU A C 1
ATOM 1272 O O . LEU A 1 159 ? -22.227 1.327 23.278 1.00 86.56 159 LEU A O 1
ATOM 1276 N N . ASN A 1 160 ? -20.360 0.166 23.760 1.00 70.06 160 ASN A N 1
ATOM 1277 C CA . ASN A 1 160 ? -20.839 -0.327 25.048 1.00 70.06 160 ASN A CA 1
ATOM 1278 C C . ASN A 1 160 ? -20.499 0.726 26.112 1.00 70.06 160 ASN A C 1
ATOM 1280 O O . ASN A 1 160 ? -19.324 0.965 26.379 1.00 70.06 160 ASN A O 1
ATOM 1284 N N . ASN A 1 161 ? -21.523 1.379 26.666 1.00 57.19 161 ASN A N 1
ATOM 1285 C CA . ASN A 1 161 ? -21.392 2.283 27.816 1.00 57.19 161 ASN A CA 1
ATOM 1286 C C . ASN A 1 161 ? -21.340 1.510 29.134 1.00 57.19 161 ASN A C 1
ATOM 1288 O O . ASN A 1 161 ? -22.130 0.546 29.272 1.00 57.19 161 ASN A O 1
#

Foldseek 3Di:
DWDWDFDDDVVDTFIKIWADDPNWIWIQDRPPRAIDTDDPVPDDDVVQLVDCCQHPVVQVVPFWPDKDWDPDFDDDPVHPPQTWTKIKTKGAQPSVCVNVVNPAPRHIWIWMWTARPPPRDTAKIKTWRADDVPDDGIDIDMDGDDPPPDDDDGDDDDHDD

pLDDT: mean 88.46, std 6.31, range [57.19, 97.75]

Nearest PDB structures (foldseek):
  3mh9-assembly2_C  TM=8.166E-01  e=6.831E-06  Mycobacterium tuberculosis H37Rv
  3mha-assembly2_B  TM=8.288E-01  e=1.448E-05  Mycobacterium tuberculosis H37Rv
  3mh8-assembly2_B  TM=8.280E-01  e=2.758E-05  Mycobacterium tuberculosis H37Rv